Protein AF-A0A8X7S7K8-F1 (afdb_monomer)

Sequence (121 aa):
MHFWKVDNLRANTEYSGYSPGSPVIQWFWEVVQGLSKEDKARLLQFVTGTSKVPLEGFSALQGISGAQKFQIHKAYGSANHLPSAHTCFNQLDLPEYPSKEHLQERLLLAIHEASEGFGFG

Solvent-accessible surface area (backbone atoms only — not comparable to full-atom values): 6821 Å² total; per-residue (Å²): 131,87,81,79,57,65,65,59,50,59,77,42,50,48,61,42,92,51,50,87,84,35,67,61,50,47,37,49,53,54,45,61,64,71,46,54,75,66,55,48,30,33,44,40,23,49,24,49,68,39,69,67,80,50,94,80,32,61,75,50,30,66,27,80,90,40,73,33,43,40,31,42,32,55,38,87,75,61,58,84,55,61,48,47,57,42,28,58,55,19,24,34,34,40,45,73,41,95,43,58,68,59,44,47,54,34,47,53,49,36,31,51,54,61,72,74,44,96,77,82,129

Nearest PDB structures (foldseek):
  6fyh-assembly1_A  TM=9.832E-01  e=7.101E-16  Homo sapiens
  6xz1-assembly2_B  TM=9.482E-01  e=7.557E-16  Homo sapiens
  5lp8-assembly1_A  TM=9.496E-01  e=2.620E-15  Homo sapiens
  6fx4-assembly1_A  TM=9.680E-01  e=1.240E-14  Homo sapiens
  7nh3-assembly1_A  TM=9.672E-01  e=4.049E-15  Nematocida sp. ERTm5

Mean predicted aligned error: 6.2 Å

Organism: Brassica carinata (NCBI:txid52824)

Secondary structure (DSSP, 8-state):
--PPPHHHHHHTEEEES--TTSHHHHHHHHHHHHS-HHHHHHHHHHHHS-SS--TT-GGG-EETTEE--EEEEEE-S-TTSPPEEEGGGTEEEEE--SSHHHHHHHHHHHHHHHHH-----

Radius of gyration: 13.5 Å; Cα contacts (8 Å, |Δi|>4): 187; chains: 1; bounding box: 30×31×37 Å

pLDDT: mean 83.4, std 13.9, range [34.12, 96.62]

Structure (mmCIF, N/CA/C/O backbone):
data_AF-A0A8X7S7K8-F1
#
_entry.id   AF-A0A8X7S7K8-F1
#
loop_
_atom_site.group_PDB
_atom_site.id
_atom_site.type_symbol
_atom_site.label_atom_id
_atom_site.label_alt_id
_atom_site.label_comp_id
_atom_site.label_asym_id
_atom_site.label_entity_id
_atom_site.label_seq_id
_atom_site.pdbx_PDB_ins_code
_atom_site.Cartn_x
_atom_site.Cartn_y
_atom_site.Cartn_z
_atom_site.occupancy
_atom_site.B_iso_or_equiv
_atom_site.auth_seq_id
_atom_site.auth_comp_id
_atom_site.auth_asym_id
_atom_site.auth_atom_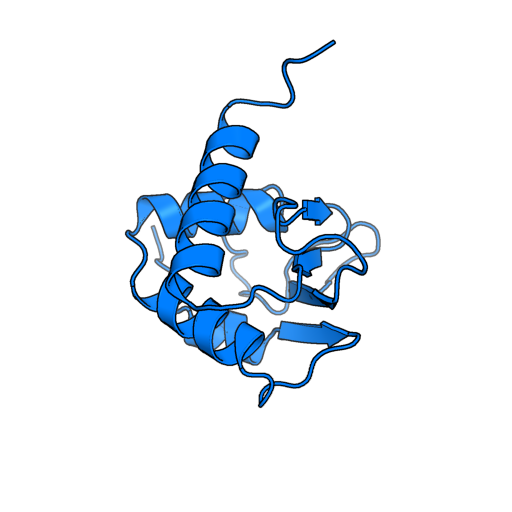id
_atom_site.pdbx_PDB_model_num
ATOM 1 N N . MET A 1 1 ? -6.471 13.140 -18.475 1.00 45.44 1 MET A N 1
ATOM 2 C CA . MET A 1 1 ? -5.824 12.224 -17.509 1.00 45.44 1 MET A CA 1
ATOM 3 C C . MET A 1 1 ? -6.524 10.881 -17.588 1.00 45.44 1 MET A C 1
ATOM 5 O O . MET A 1 1 ? -7.718 10.821 -17.322 1.00 45.44 1 MET A O 1
ATOM 9 N N . HIS A 1 2 ? -5.829 9.840 -18.044 1.00 50.41 2 HIS A N 1
ATOM 10 C CA . HIS A 1 2 ? -6.370 8.483 -18.079 1.00 50.41 2 HIS A CA 1
ATOM 11 C C . HIS A 1 2 ? -6.419 7.969 -16.635 1.00 50.41 2 HIS A C 1
ATOM 13 O O . HIS A 1 2 ? -5.380 7.672 -16.049 1.00 50.41 2 HIS A O 1
ATOM 19 N N . PHE A 1 3 ? -7.601 7.976 -16.016 1.00 62.22 3 PHE A N 1
ATOM 20 C CA . PHE A 1 3 ? -7.762 7.445 -14.664 1.00 62.22 3 PHE A CA 1
ATOM 21 C C . PHE A 1 3 ? -7.634 5.928 -14.733 1.00 62.22 3 PHE A C 1
ATOM 23 O O . PHE A 1 3 ? -8.414 5.252 -15.403 1.00 62.22 3 PHE A O 1
ATOM 30 N N . TRP A 1 4 ? -6.615 5.401 -14.074 1.00 70.69 4 TRP A N 1
ATOM 31 C CA . TRP A 1 4 ? -6.363 3.977 -14.020 1.00 70.69 4 TRP A CA 1
ATOM 32 C C . TRP A 1 4 ? -7.425 3.264 -13.181 1.00 70.69 4 TRP A C 1
ATOM 34 O O . TRP A 1 4 ? -7.938 3.801 -12.198 1.00 70.69 4 TRP A O 1
ATOM 44 N N . LYS A 1 5 ? -7.777 2.039 -13.578 1.00 76.25 5 LYS A N 1
ATOM 45 C CA . LYS A 1 5 ? -8.708 1.206 -12.809 1.00 76.25 5 LYS A CA 1
ATOM 46 C C . LYS A 1 5 ? -7.953 0.510 -11.683 1.00 76.25 5 LYS A C 1
ATOM 48 O O . LYS A 1 5 ? -6.928 -0.115 -11.939 1.00 76.25 5 LYS A O 1
ATOM 53 N N . VAL A 1 6 ? -8.504 0.566 -10.471 1.00 81.88 6 VAL A N 1
ATOM 54 C CA . VAL A 1 6 ? -7.978 -0.144 -9.290 1.00 81.88 6 VAL A CA 1
ATOM 55 C C . VAL A 1 6 ? -7.818 -1.638 -9.563 1.00 81.88 6 VAL A C 1
ATOM 57 O O . VAL A 1 6 ? -6.818 -2.229 -9.177 1.00 81.88 6 VAL A O 1
ATOM 60 N N . ASP A 1 7 ? -8.749 -2.210 -10.323 1.00 82.44 7 ASP A N 1
ATOM 61 C CA . ASP A 1 7 ? -8.708 -3.603 -10.763 1.00 82.44 7 ASP A CA 1
ATOM 62 C C . ASP A 1 7 ? -7.444 -3.948 -11.575 1.00 82.44 7 ASP A C 1
ATOM 64 O O . ASP A 1 7 ? -6.811 -4.970 -11.327 1.00 82.44 7 ASP A O 1
ATOM 68 N N . ASN A 1 8 ? -6.993 -3.047 -12.460 1.00 84.00 8 ASN A N 1
ATOM 69 C CA . ASN A 1 8 ? -5.760 -3.259 -13.224 1.00 84.00 8 ASN A CA 1
ATOM 70 C C . ASN A 1 8 ? -4.525 -3.262 -12.319 1.00 84.00 8 ASN A C 1
ATOM 72 O O . ASN A 1 8 ? -3.625 -4.074 -12.523 1.00 84.00 8 ASN A O 1
ATOM 76 N N . LEU A 1 9 ? -4.470 -2.362 -11.330 1.00 83.62 9 LEU A N 1
ATOM 77 C CA . LEU A 1 9 ? -3.371 -2.338 -10.362 1.00 83.62 9 LEU A CA 1
ATOM 78 C C . LEU A 1 9 ? -3.379 -3.629 -9.533 1.00 83.62 9 LEU A C 1
ATOM 80 O O . LEU A 1 9 ? -2.358 -4.302 -9.438 1.00 83.62 9 LEU A O 1
ATOM 84 N N . ARG A 1 10 ? -4.554 -4.028 -9.030 1.00 87.12 10 ARG A N 1
ATOM 85 C CA . ARG A 1 10 ? -4.763 -5.255 -8.251 1.00 87.12 10 ARG A CA 1
ATOM 86 C C . ARG A 1 10 ? -4.349 -6.520 -8.998 1.00 87.12 10 ARG A C 1
ATOM 88 O O . ARG A 1 10 ? -3.705 -7.380 -8.406 1.00 87.12 10 ARG A O 1
ATOM 95 N N . ALA A 1 11 ? -4.687 -6.625 -10.282 1.00 86.38 11 ALA A N 1
ATOM 96 C CA . ALA A 1 11 ? -4.286 -7.746 -11.133 1.00 86.38 11 ALA A CA 1
ATOM 97 C C . ALA A 1 11 ? -2.766 -7.796 -11.390 1.00 86.38 11 ALA A C 1
ATOM 99 O O . ALA A 1 11 ? -2.224 -8.851 -11.706 1.00 86.38 11 ALA A O 1
ATOM 100 N N . ASN A 1 12 ? -2.072 -6.665 -11.232 1.00 85.94 12 ASN A N 1
ATOM 101 C CA . ASN A 1 12 ? -0.623 -6.526 -11.383 1.00 85.94 12 ASN A CA 1
ATOM 102 C C . ASN A 1 12 ? 0.075 -6.305 -10.033 1.00 85.94 12 ASN A C 1
ATOM 104 O O . ASN A 1 12 ? 1.093 -5.618 -9.982 1.00 85.94 12 ASN A O 1
ATOM 108 N N . THR A 1 13 ? -0.482 -6.857 -8.950 1.00 90.69 13 THR A N 1
ATOM 109 C CA . THR A 1 13 ? 0.095 -6.755 -7.606 1.00 90.69 13 THR A CA 1
ATOM 110 C C . THR A 1 13 ? 0.637 -8.095 -7.131 1.00 90.69 13 THR A C 1
ATOM 112 O O . THR A 1 13 ? -0.069 -9.103 -7.181 1.00 90.69 13 THR A O 1
ATOM 115 N N . GLU A 1 14 ? 1.865 -8.093 -6.628 1.00 93.25 14 GLU A N 1
ATOM 116 C CA . GLU A 1 14 ? 2.476 -9.234 -5.944 1.00 93.25 14 GLU A CA 1
ATOM 117 C C . GLU A 1 14 ? 2.346 -9.077 -4.423 1.00 93.25 14 GLU A C 1
ATOM 119 O O . GLU A 1 14 ? 2.351 -7.961 -3.900 1.00 93.25 14 GLU A O 1
ATOM 124 N N . TYR A 1 15 ? 2.193 -10.191 -3.705 1.00 94.19 15 TYR A N 1
ATOM 125 C CA . TYR A 1 15 ? 1.989 -10.195 -2.255 1.00 94.19 15 TYR A CA 1
ATOM 126 C C . TYR A 1 15 ? 3.085 -11.007 -1.568 1.00 94.19 15 TYR A C 1
ATOM 128 O O . TYR A 1 15 ? 3.300 -12.168 -1.916 1.00 94.19 15 TYR A O 1
ATOM 136 N N . SER A 1 16 ? 3.715 -10.422 -0.550 1.00 94.62 16 SER A N 1
ATOM 137 C CA . SER A 1 16 ? 4.763 -11.066 0.252 1.00 94.62 16 SER A CA 1
ATOM 138 C C . SER A 1 16 ? 4.359 -11.072 1.723 1.00 94.62 16 SER A C 1
ATOM 140 O O . SER A 1 16 ? 4.118 -10.023 2.314 1.00 94.62 16 SER A O 1
ATOM 142 N N . GLY A 1 17 ? 4.240 -12.253 2.336 1.00 93.81 17 GLY A N 1
ATOM 143 C CA . GLY A 1 17 ? 3.736 -12.392 3.714 1.00 93.81 17 GLY A CA 1
ATOM 144 C C . GLY A 1 17 ? 2.223 -12.162 3.869 1.00 93.81 17 GLY A C 1
ATOM 145 O O . GLY A 1 17 ? 1.682 -12.356 4.956 1.00 93.81 17 GLY A O 1
ATOM 146 N N . TYR A 1 18 ? 1.538 -11.819 2.776 1.00 94.69 18 TYR A N 1
ATOM 147 C CA . TYR A 1 18 ? 0.086 -11.805 2.648 1.00 94.69 18 TYR A CA 1
ATOM 148 C C . TYR A 1 18 ? -0.372 -12.687 1.493 1.00 94.69 18 TYR A C 1
ATOM 150 O O . TYR A 1 18 ? 0.402 -13.073 0.622 1.00 94.69 18 TYR A O 1
ATOM 158 N N . SER A 1 19 ? -1.669 -12.970 1.481 1.00 93.75 19 SER A N 1
ATOM 159 C CA . SER A 1 19 ? -2.356 -13.621 0.373 1.00 93.75 19 SER A CA 1
ATOM 160 C C . SER A 1 19 ? -3.498 -12.723 -0.115 1.00 93.75 19 SER A C 1
ATOM 162 O O . SER A 1 19 ? -4.000 -11.904 0.658 1.00 93.75 19 SER A O 1
ATOM 164 N N . PRO A 1 20 ? -3.981 -12.880 -1.358 1.00 90.12 20 PRO A N 1
ATOM 165 C CA . PRO A 1 20 ? -5.130 -12.115 -1.850 1.00 90.12 20 PRO A CA 1
ATOM 166 C C . PRO A 1 20 ? -6.420 -12.334 -1.036 1.00 90.12 20 PRO A C 1
ATOM 168 O O . PRO A 1 20 ? -7.336 -11.518 -1.132 1.00 90.12 20 PRO A O 1
ATOM 171 N N . GLY A 1 21 ? -6.498 -13.414 -0.246 1.00 92.62 21 GLY A N 1
ATOM 172 C CA . GLY A 1 21 ? -7.596 -13.695 0.686 1.00 92.62 21 GLY A CA 1
ATOM 173 C C . GLY A 1 21 ? -7.371 -13.180 2.113 1.00 92.62 21 GLY A C 1
ATOM 174 O O . GLY A 1 21 ? -8.225 -13.386 2.968 1.00 92.62 21 GLY A O 1
ATOM 175 N N . SER A 1 22 ? -6.237 -12.535 2.404 1.00 94.88 22 SER A N 1
ATOM 176 C CA . SER A 1 22 ? -5.986 -11.947 3.720 1.00 94.88 22 SER A CA 1
ATOM 177 C C . SER A 1 22 ? -6.954 -10.775 3.963 1.00 94.88 22 SER A C 1
ATOM 179 O O . SER A 1 22 ? -7.065 -9.913 3.086 1.00 94.88 22 SER A O 1
ATOM 181 N N . PRO A 1 23 ? -7.601 -10.672 5.143 1.00 94.88 23 PRO A N 1
ATOM 182 C CA . PRO A 1 23 ? -8.595 -9.628 5.415 1.00 94.88 23 PRO A CA 1
ATOM 183 C C . PRO A 1 23 ? -8.066 -8.216 5.151 1.00 94.88 23 PRO A C 1
ATOM 185 O O . PRO A 1 23 ? -8.707 -7.429 4.463 1.00 94.88 23 PRO A O 1
ATOM 188 N N . VAL A 1 24 ? -6.838 -7.936 5.594 1.00 94.25 24 VAL A N 1
ATOM 189 C CA . VAL A 1 24 ? -6.170 -6.643 5.395 1.00 94.25 24 VAL A CA 1
ATOM 190 C C . VAL A 1 24 ? -5.970 -6.288 3.917 1.00 94.25 24 VAL A C 1
ATOM 192 O O . VAL A 1 24 ? -6.108 -5.128 3.542 1.00 94.25 24 VAL A O 1
ATOM 195 N N . ILE A 1 25 ? -5.727 -7.280 3.052 1.00 96.06 25 ILE A N 1
ATOM 196 C CA . ILE A 1 25 ? -5.604 -7.074 1.604 1.00 96.06 25 ILE A CA 1
ATOM 197 C C . ILE A 1 25 ? -6.969 -6.781 0.988 1.00 96.06 25 ILE A C 1
ATOM 199 O O . ILE A 1 25 ? -7.087 -5.891 0.147 1.00 96.06 25 ILE A O 1
ATOM 203 N N . GLN A 1 26 ? -8.017 -7.491 1.411 1.00 95.62 26 GLN A N 1
ATOM 204 C CA . GLN A 1 26 ? -9.378 -7.203 0.956 1.00 95.62 26 GLN A CA 1
ATOM 205 C C . GLN A 1 26 ? -9.794 -5.783 1.359 1.00 95.62 26 GLN A C 1
ATOM 207 O O . GLN A 1 26 ? -10.230 -5.014 0.503 1.00 95.62 26 GLN A O 1
ATOM 212 N N . TRP A 1 27 ? -9.556 -5.404 2.617 1.00 96.62 27 TRP A N 1
ATOM 213 C CA . TRP A 1 27 ? -9.831 -4.061 3.125 1.00 96.62 27 TRP A CA 1
ATOM 214 C C . TRP A 1 27 ? -9.038 -2.988 2.389 1.00 96.62 27 TRP A C 1
ATOM 216 O O . TRP A 1 27 ? -9.616 -1.967 2.029 1.00 96.62 27 TRP A O 1
ATOM 226 N N . PHE A 1 28 ? -7.752 -3.225 2.113 1.00 95.81 28 PHE A N 1
ATOM 227 C CA . PHE A 1 28 ? -6.930 -2.314 1.320 1.00 95.81 28 PHE A CA 1
ATOM 228 C C . PHE A 1 28 ? -7.592 -2.014 -0.026 1.00 95.81 28 PHE A C 1
ATOM 230 O O . PHE A 1 28 ? -7.833 -0.853 -0.346 1.00 95.81 28 PHE A O 1
ATOM 237 N N . TRP A 1 29 ? -7.967 -3.041 -0.793 1.00 94.62 29 TRP A N 1
ATOM 238 C CA . TRP A 1 29 ? -8.582 -2.830 -2.104 1.00 94.62 29 TRP A CA 1
ATOM 239 C C . TRP A 1 29 ? -9.959 -2.171 -2.028 1.00 94.62 29 TRP A C 1
ATOM 241 O O . TRP A 1 29 ? -10.266 -1.330 -2.872 1.00 94.62 29 TRP A O 1
ATOM 251 N N . GLU A 1 30 ? -10.768 -2.496 -1.018 1.00 93.94 30 GLU A N 1
ATOM 252 C CA . GLU A 1 30 ? -12.045 -1.817 -0.785 1.00 93.94 30 GLU A CA 1
ATOM 253 C C . GLU A 1 30 ? -11.860 -0.325 -0.483 1.00 93.94 30 GLU A C 1
ATOM 255 O O . GLU A 1 30 ? -12.568 0.5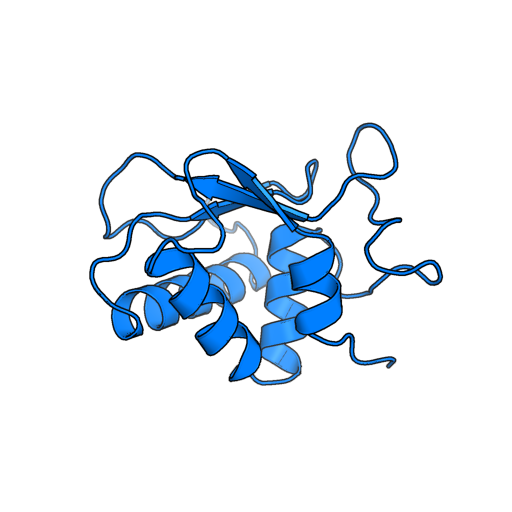12 -1.046 1.00 93.94 30 GLU A O 1
ATOM 260 N N . VAL A 1 31 ? -10.899 0.016 0.380 1.00 94.81 31 VAL A N 1
ATOM 261 C CA . VAL A 1 31 ? -10.564 1.407 0.707 1.00 94.81 31 VAL A CA 1
ATOM 262 C C . VAL A 1 31 ? -10.071 2.125 -0.544 1.00 94.81 31 VAL A C 1
ATOM 264 O O . VAL A 1 31 ? -10.638 3.148 -0.918 1.00 94.81 31 VAL A O 1
ATOM 267 N N . VAL A 1 32 ? -9.090 1.556 -1.255 1.00 92.81 32 VAL A N 1
ATOM 268 C CA . VAL A 1 32 ? -8.532 2.133 -2.490 1.00 92.81 32 VAL A CA 1
ATOM 269 C C . VAL A 1 32 ? -9.606 2.324 -3.559 1.00 92.81 32 VAL A C 1
ATOM 271 O O . VAL A 1 32 ? -9.581 3.314 -4.287 1.00 92.81 32 VAL A O 1
ATOM 274 N N . GLN A 1 33 ? -10.588 1.427 -3.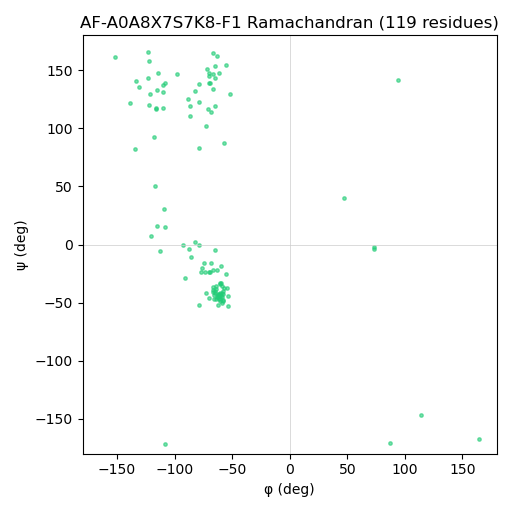656 1.00 91.19 33 GLN A N 1
ATOM 275 C CA . GLN A 1 33 ? -11.722 1.590 -4.562 1.00 91.19 33 GLN A CA 1
ATOM 276 C C . GLN A 1 33 ? -12.593 2.798 -4.184 1.00 91.19 33 GLN A C 1
ATOM 278 O O . GLN A 1 33 ? -12.983 3.552 -5.084 1.00 91.19 33 GLN A O 1
ATOM 283 N N . GLY A 1 34 ? -12.840 3.006 -2.887 1.00 89.88 34 GLY A N 1
ATOM 284 C CA . GLY A 1 34 ? -13.611 4.125 -2.334 1.00 89.88 34 GLY A CA 1
ATOM 285 C C . GLY A 1 34 ? -12.897 5.482 -2.336 1.00 89.88 34 GLY A C 1
ATOM 286 O O . GLY A 1 34 ? -13.563 6.506 -2.222 1.00 89.88 34 GLY A O 1
ATOM 287 N N . LEU A 1 35 ? -11.571 5.514 -2.515 1.00 89.50 35 LEU A N 1
ATOM 288 C CA . LEU A 1 35 ? -10.794 6.757 -2.544 1.00 89.50 35 LEU A CA 1
ATOM 289 C C . LEU A 1 35 ? -11.203 7.703 -3.686 1.00 89.50 35 LEU A C 1
ATOM 291 O O . LEU A 1 35 ? -11.527 7.280 -4.809 1.00 89.50 35 LEU A O 1
ATOM 295 N N . SER A 1 36 ? -11.086 9.005 -3.420 1.00 89.81 36 SER A N 1
ATOM 296 C CA . SER A 1 36 ? -11.232 10.058 -4.424 1.00 89.81 36 SER A CA 1
ATOM 297 C C . SER A 1 36 ? -10.147 9.955 -5.497 1.00 89.81 36 SER A C 1
ATOM 299 O O . SER A 1 36 ? -9.110 9.312 -5.331 1.00 89.81 36 SER A O 1
ATOM 301 N N . LYS A 1 37 ? -10.372 10.611 -6.638 1.00 86.25 37 LYS A N 1
ATOM 302 C CA . LYS A 1 37 ? -9.401 10.645 -7.747 1.00 86.25 37 LYS A CA 1
ATOM 303 C C . LYS A 1 37 ? -8.040 11.198 -7.315 1.00 86.25 37 LYS A C 1
ATOM 305 O O . LYS A 1 37 ? -7.012 10.705 -7.769 1.00 86.25 37 LYS A O 1
ATOM 310 N N . GLU A 1 38 ? -8.055 12.201 -6.447 1.00 88.06 38 GLU A N 1
ATOM 311 C CA . GLU A 1 38 ? -6.854 12.845 -5.920 1.00 88.06 38 GLU A CA 1
ATOM 312 C C . GLU A 1 38 ? -6.097 11.915 -4.968 1.00 88.06 38 GLU A C 1
ATOM 314 O O . GLU A 1 38 ? -4.901 11.713 -5.146 1.00 88.06 38 GLU A O 1
ATOM 319 N N . ASP A 1 39 ? -6.793 11.258 -4.037 1.00 90.25 39 ASP A N 1
ATOM 320 C CA . ASP A 1 39 ? -6.178 10.289 -3.120 1.00 90.25 39 ASP A CA 1
ATOM 321 C C . ASP A 1 39 ? -5.622 9.068 -3.856 1.00 90.25 39 ASP A C 1
ATOM 323 O O . ASP A 1 39 ? -4.552 8.575 -3.521 1.00 90.25 39 ASP A O 1
ATOM 327 N N . LYS A 1 40 ? -6.282 8.616 -4.929 1.00 89.19 40 LYS A N 1
ATOM 328 C CA . LYS A 1 40 ? -5.732 7.581 -5.820 1.00 89.19 40 LYS A CA 1
ATOM 329 C C . LYS A 1 40 ? -4.430 8.038 -6.478 1.00 89.19 40 LYS A C 1
ATOM 331 O O . LYS A 1 40 ? -3.479 7.265 -6.546 1.00 89.19 40 LYS A O 1
ATOM 336 N N . ALA A 1 41 ? -4.365 9.279 -6.957 1.00 86.62 41 ALA A N 1
ATOM 337 C CA . ALA A 1 41 ? -3.137 9.824 -7.530 1.00 86.62 41 ALA A CA 1
ATOM 338 C C . ALA A 1 41 ? -2.020 9.945 -6.477 1.00 86.62 41 ALA A C 1
ATOM 340 O O . ALA A 1 41 ? -0.880 9.594 -6.778 1.00 86.62 41 ALA A O 1
ATOM 341 N N . ARG A 1 42 ? -2.355 10.363 -5.247 1.00 89.06 42 ARG A N 1
ATOM 342 C CA . ARG A 1 42 ? -1.418 10.416 -4.112 1.00 89.06 42 ARG A CA 1
ATOM 343 C C . ARG A 1 42 ? -0.911 9.037 -3.723 1.00 89.06 42 ARG A C 1
ATOM 345 O O . ARG A 1 42 ? 0.289 8.871 -3.582 1.00 89.06 42 ARG A O 1
ATOM 352 N N . LEU A 1 43 ? -1.785 8.036 -3.635 1.00 89.50 43 LEU A N 1
ATOM 353 C CA . LEU A 1 43 ? -1.393 6.649 -3.382 1.00 89.50 43 LEU A CA 1
ATOM 354 C C . LEU A 1 43 ? -0.435 6.134 -4.459 1.00 89.50 43 LEU A C 1
ATOM 356 O O . LEU A 1 43 ? 0.576 5.517 -4.140 1.00 89.50 43 LEU A O 1
ATOM 360 N N . LEU A 1 44 ? -0.733 6.399 -5.734 1.00 86.25 44 LEU A N 1
ATOM 361 C CA . LEU A 1 44 ? 0.147 5.986 -6.823 1.00 86.25 44 LEU A CA 1
ATOM 362 C C . LEU A 1 44 ? 1.518 6.664 -6.711 1.00 86.25 44 LEU A C 1
ATOM 364 O O . LEU A 1 44 ? 2.540 5.996 -6.841 1.00 86.25 44 LEU A O 1
ATOM 368 N N . GLN A 1 45 ? 1.547 7.962 -6.414 1.00 86.81 45 GLN A N 1
ATOM 369 C CA . GLN A 1 45 ? 2.788 8.696 -6.185 1.00 86.81 45 GLN A CA 1
ATOM 370 C C . GLN A 1 45 ? 3.539 8.194 -4.949 1.00 86.81 45 GLN A C 1
ATOM 372 O O . GLN A 1 45 ? 4.758 8.078 -4.993 1.00 86.81 45 GLN A O 1
ATOM 377 N N . PHE A 1 46 ? 2.825 7.846 -3.882 1.00 88.25 46 PHE A N 1
ATOM 378 C CA . PHE A 1 46 ? 3.395 7.302 -2.657 1.00 88.25 46 PHE A CA 1
ATOM 379 C C . PHE A 1 46 ? 4.146 6.000 -2.926 1.00 88.25 46 PHE A C 1
ATOM 381 O O . PHE A 1 46 ? 5.270 5.836 -2.466 1.00 88.25 46 PHE A O 1
ATOM 388 N N . VAL A 1 47 ? 3.562 5.103 -3.727 1.00 86.88 47 VAL A N 1
ATOM 389 C CA . VAL A 1 47 ? 4.143 3.777 -3.977 1.00 86.88 47 VAL A CA 1
ATOM 390 C C . VAL A 1 47 ? 5.082 3.715 -5.176 1.00 86.88 47 VAL A C 1
ATOM 392 O O . VAL A 1 47 ? 5.996 2.904 -5.158 1.00 86.88 47 VAL A O 1
ATOM 395 N N . THR A 1 48 ? 4.901 4.558 -6.197 1.00 81.38 48 THR A N 1
ATOM 396 C CA . THR A 1 48 ? 5.700 4.521 -7.445 1.00 81.38 48 THR A CA 1
ATOM 397 C C . THR A 1 48 ? 6.599 5.741 -7.646 1.00 81.38 48 THR A C 1
ATOM 399 O O . THR A 1 48 ? 7.350 5.815 -8.613 1.00 81.38 48 THR A O 1
ATOM 402 N N . GLY A 1 49 ? 6.505 6.753 -6.779 1.00 80.38 49 GLY A N 1
ATOM 403 C CA . GLY A 1 49 ? 7.201 8.034 -6.940 1.00 80.38 49 GLY A CA 1
ATOM 404 C C . GLY A 1 49 ? 6.615 8.940 -8.031 1.00 80.38 49 GLY A C 1
ATOM 405 O O . GLY A 1 49 ? 7.058 10.075 -8.187 1.00 80.38 49 GLY A O 1
ATOM 406 N N . THR A 1 50 ? 5.603 8.484 -8.775 1.00 74.31 50 THR A N 1
ATOM 407 C CA . THR A 1 50 ? 4.939 9.250 -9.836 1.00 74.31 50 THR A CA 1
ATOM 408 C C . THR A 1 50 ? 3.422 9.159 -9.718 1.00 74.31 50 THR A C 1
ATOM 410 O O . THR A 1 50 ? 2.850 8.111 -9.449 1.00 74.31 50 THR A O 1
ATOM 413 N N . SER A 1 51 ? 2.723 10.263 -9.970 1.00 74.12 51 SER A N 1
ATOM 414 C CA . SER A 1 51 ? 1.255 10.282 -10.042 1.00 74.12 51 SER A CA 1
ATOM 415 C C . SER A 1 51 ? 0.711 9.839 -11.410 1.00 74.12 51 SER A C 1
ATOM 417 O O . SER A 1 51 ? -0.503 9.859 -11.637 1.00 74.12 51 SER A O 1
ATOM 419 N N . LYS A 1 52 ? 1.587 9.443 -12.347 1.00 69.25 52 LYS A N 1
ATOM 420 C CA . LYS A 1 52 ? 1.233 9.055 -13.721 1.00 69.25 52 LYS A CA 1
ATOM 421 C C . LYS A 1 52 ? 1.548 7.588 -13.989 1.00 69.25 52 LYS A C 1
ATOM 423 O O . LYS A 1 52 ? 2.661 7.134 -13.750 1.00 69.25 52 LYS A O 1
ATOM 428 N N . VAL A 1 53 ? 0.579 6.889 -14.578 1.00 71.69 53 VAL A N 1
ATOM 429 C CA . VAL A 1 53 ? 0.756 5.523 -15.088 1.00 71.69 53 VAL A CA 1
ATOM 430 C C . VAL A 1 53 ? 1.483 5.573 -16.440 1.00 71.69 53 VAL A C 1
ATOM 432 O O . VAL A 1 53 ? 1.143 6.440 -17.254 1.00 71.69 53 VAL A O 1
ATOM 435 N N . PRO A 1 54 ? 2.457 4.679 -16.700 1.00 67.31 54 PRO A N 1
ATOM 436 C CA . PRO A 1 54 ? 3.111 4.563 -18.001 1.00 67.31 54 PRO A CA 1
ATOM 437 C C . PRO A 1 54 ? 2.105 4.332 -19.133 1.00 67.31 54 PRO A C 1
ATOM 439 O O . PRO A 1 54 ? 1.036 3.758 -18.915 1.00 67.31 54 PRO A O 1
ATOM 442 N N . LEU A 1 55 ? 2.466 4.720 -20.360 1.00 69.56 55 LEU A N 1
ATOM 443 C CA . LEU A 1 55 ? 1.622 4.492 -21.541 1.00 69.56 55 LEU A CA 1
ATOM 444 C C . LEU A 1 55 ? 1.344 2.991 -21.767 1.00 69.56 55 LEU A C 1
ATOM 446 O O . LEU A 1 55 ? 0.252 2.621 -22.185 1.00 69.56 55 LEU A O 1
ATOM 450 N N . GLU A 1 56 ? 2.318 2.144 -21.424 1.00 67.00 56 GLU A N 1
ATOM 451 C CA . GLU A 1 56 ? 2.257 0.675 -21.487 1.00 67.00 56 GLU A CA 1
ATOM 452 C C . GLU A 1 56 ? 1.495 0.027 -20.310 1.00 67.00 56 GLU A C 1
ATOM 454 O O . GLU A 1 56 ? 1.331 -1.191 -20.268 1.00 67.00 56 GLU A O 1
ATOM 459 N N . GLY A 1 57 ? 0.979 0.819 -19.363 1.00 67.75 57 GLY A N 1
ATOM 460 C CA . GLY A 1 57 ? 0.200 0.336 -18.221 1.00 67.75 57 GLY A CA 1
ATOM 461 C C . GLY A 1 57 ? 1.040 -0.079 -17.006 1.00 67.75 57 GLY A C 1
ATOM 462 O O . GLY A 1 57 ? 2.241 0.168 -16.928 1.00 67.75 57 GLY A O 1
ATOM 463 N N . PHE A 1 58 ? 0.391 -0.697 -16.012 1.00 72.56 58 PHE A N 1
ATOM 464 C CA . PHE A 1 58 ? 1.024 -1.035 -14.725 1.00 72.56 58 PHE A CA 1
ATOM 465 C C . PHE A 1 58 ? 2.070 -2.142 -14.799 1.00 72.56 58 PHE A C 1
ATOM 467 O O . PHE A 1 58 ? 2.953 -2.212 -13.950 1.00 72.56 58 PHE A O 1
ATOM 474 N N . SER A 1 59 ? 1.991 -3.000 -15.812 1.00 63.12 59 SER A N 1
ATOM 475 C CA . SER A 1 59 ? 2.976 -4.060 -16.028 1.00 63.12 59 SER A CA 1
ATOM 476 C C . SER A 1 59 ? 4.346 -3.505 -16.443 1.00 63.12 59 SER A C 1
ATOM 478 O O . SER A 1 59 ? 5.336 -4.222 -16.353 1.00 63.12 59 SER A O 1
ATOM 480 N N . ALA A 1 60 ? 4.403 -2.235 -16.862 1.00 64.06 60 ALA A N 1
ATOM 481 C CA . ALA A 1 60 ? 5.613 -1.523 -17.264 1.00 64.06 60 ALA A CA 1
ATOM 482 C C . ALA A 1 60 ? 6.054 -0.450 -16.248 1.00 64.06 60 ALA A C 1
ATOM 484 O O . ALA A 1 60 ? 6.865 0.417 -16.586 1.00 64.06 60 ALA A O 1
ATOM 485 N N . LEU A 1 61 ? 5.523 -0.476 -15.014 1.00 73.06 61 LEU A N 1
ATOM 486 C CA . LEU A 1 61 ? 6.015 0.388 -13.935 1.00 73.06 61 LEU A CA 1
ATOM 487 C C . LEU A 1 61 ? 7.536 0.226 -13.813 1.00 73.06 61 LEU A C 1
ATOM 489 O O . LEU A 1 61 ? 8.035 -0.891 -13.779 1.00 73.06 61 LEU A O 1
ATOM 493 N N . GLN A 1 62 ? 8.280 1.330 -13.793 1.00 69.00 62 GLN A N 1
ATOM 494 C CA . GLN A 1 62 ? 9.740 1.297 -13.703 1.00 69.00 62 GLN A CA 1
ATOM 495 C C . GLN A 1 62 ? 10.151 1.282 -12.227 1.00 69.00 62 GLN A C 1
ATOM 497 O O . GLN A 1 62 ? 9.729 2.146 -11.465 1.00 69.00 62 GLN A O 1
ATOM 502 N N . GLY A 1 63 ? 10.947 0.298 -11.827 1.00 66.12 63 GLY A N 1
ATOM 503 C CA . GLY A 1 63 ? 11.708 0.280 -10.581 1.00 66.12 63 GLY A CA 1
ATOM 504 C C . GLY A 1 63 ? 13.204 0.456 -10.854 1.00 66.12 63 GLY A C 1
ATOM 505 O O . GLY A 1 63 ? 13.630 0.697 -11.984 1.00 66.12 63 GLY A O 1
ATOM 506 N N . ILE A 1 64 ? 14.028 0.288 -9.821 1.00 69.69 64 ILE A N 1
ATOM 507 C CA . ILE A 1 64 ? 15.488 0.469 -9.892 1.00 69.69 64 ILE A CA 1
ATOM 508 C C . ILE A 1 64 ? 16.197 -0.521 -10.836 1.00 69.69 64 ILE A C 1
ATOM 510 O O . ILE A 1 64 ? 17.293 -0.237 -11.314 1.00 69.69 64 ILE A O 1
ATOM 514 N N . SER A 1 65 ? 15.584 -1.671 -11.133 1.00 71.81 65 SER A N 1
ATOM 515 C CA . SER A 1 65 ? 16.150 -2.712 -12.008 1.00 71.81 65 SER A CA 1
ATOM 516 C C . SER A 1 65 ? 15.359 -2.938 -13.304 1.00 71.81 65 SER A C 1
ATOM 518 O O . SER A 1 65 ? 15.574 -3.943 -13.978 1.00 71.81 65 SER A O 1
ATOM 520 N N . GLY A 1 66 ? 14.469 -2.011 -13.681 1.00 77.00 66 GLY A N 1
ATOM 521 C CA . GLY A 1 66 ? 13.646 -2.102 -14.893 1.00 77.00 66 GLY A CA 1
ATOM 522 C C . GLY A 1 66 ? 12.157 -2.248 -14.587 1.00 77.00 66 GLY A C 1
ATOM 523 O O . GLY A 1 66 ? 11.670 -1.685 -13.612 1.00 77.00 66 GLY A O 1
ATOM 524 N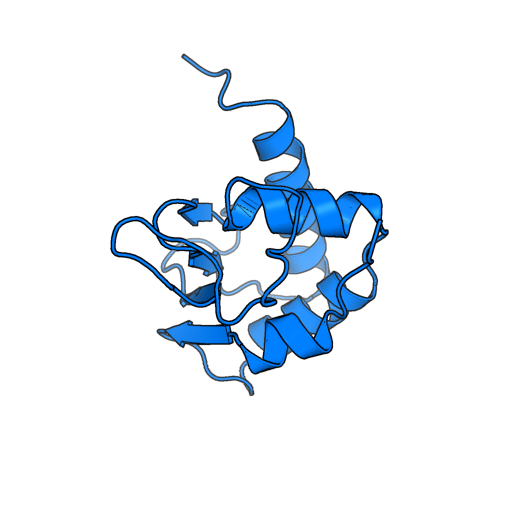 N . ALA A 1 67 ? 11.411 -2.973 -15.425 1.00 77.12 67 ALA A N 1
ATOM 525 C CA . ALA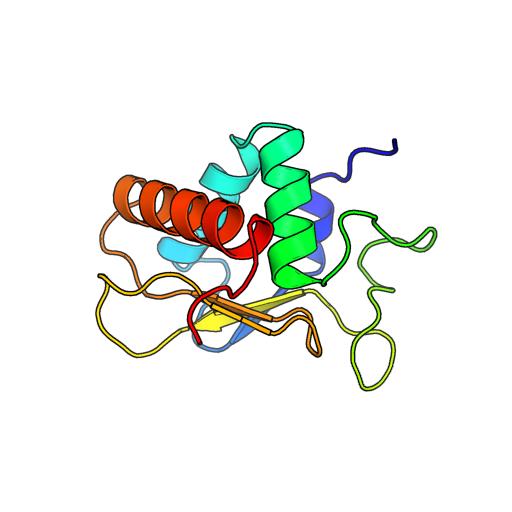 A 1 67 ? 9.974 -3.161 -15.225 1.00 77.12 67 ALA A CA 1
ATOM 526 C C . ALA A 1 67 ? 9.694 -3.961 -13.938 1.00 77.12 67 ALA A C 1
ATOM 528 O O . ALA A 1 67 ? 10.109 -5.111 -13.812 1.00 77.12 67 ALA A O 1
ATOM 529 N N . GLN A 1 68 ? 8.981 -3.352 -12.994 1.00 81.62 68 GLN A N 1
ATOM 530 C CA . GLN A 1 68 ? 8.704 -3.893 -11.673 1.00 81.62 68 GLN A CA 1
ATOM 531 C C . GLN A 1 68 ? 7.259 -3.609 -11.269 1.00 81.62 68 GLN A C 1
ATOM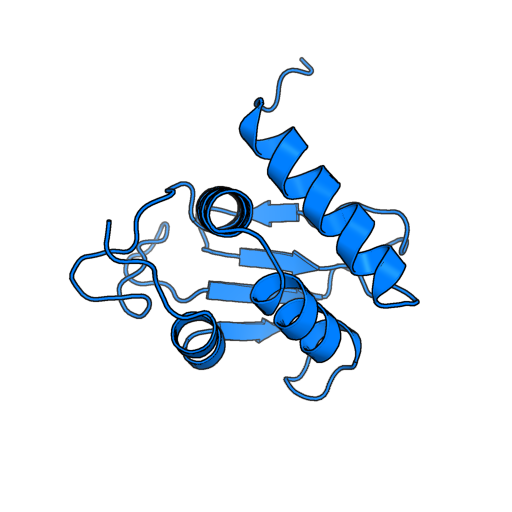 533 O O . GLN A 1 68 ? 6.832 -2.456 -11.208 1.00 81.62 68 GLN A O 1
ATOM 538 N N . LYS A 1 69 ? 6.509 -4.675 -10.984 1.00 86.25 69 LYS A N 1
ATOM 539 C CA . LYS A 1 69 ? 5.100 -4.611 -10.584 1.00 86.25 69 LYS A CA 1
ATOM 540 C C . LYS A 1 69 ? 4.926 -3.937 -9.226 1.00 86.25 69 LYS A C 1
ATOM 542 O O . LYS A 1 69 ? 5.879 -3.783 -8.469 1.00 86.25 69 LYS A O 1
ATOM 547 N N . PHE A 1 70 ? 3.688 -3.554 -8.922 1.00 89.81 70 PHE A N 1
ATOM 548 C CA . PHE A 1 70 ? 3.336 -3.103 -7.581 1.00 89.81 70 PHE A CA 1
ATOM 549 C C . PHE A 1 70 ? 3.385 -4.289 -6.610 1.00 89.81 70 PHE A C 1
ATOM 551 O O . PHE A 1 70 ? 2.962 -5.393 -6.953 1.00 89.81 70 PHE A O 1
ATOM 558 N N . GLN A 1 71 ? 3.911 -4.081 -5.409 1.00 92.81 71 GLN A N 1
ATOM 559 C CA . GLN A 1 71 ? 4.113 -5.144 -4.427 1.00 92.81 71 GLN A CA 1
ATOM 560 C C . GLN A 1 71 ? 3.561 -4.713 -3.072 1.00 92.81 71 GLN A C 1
ATOM 562 O O . GLN A 1 71 ? 3.808 -3.591 -2.637 1.00 92.81 71 GLN A O 1
ATOM 567 N N . ILE A 1 72 ? 2.842 -5.603 -2.387 1.00 95.50 72 ILE A N 1
ATOM 568 C CA . ILE A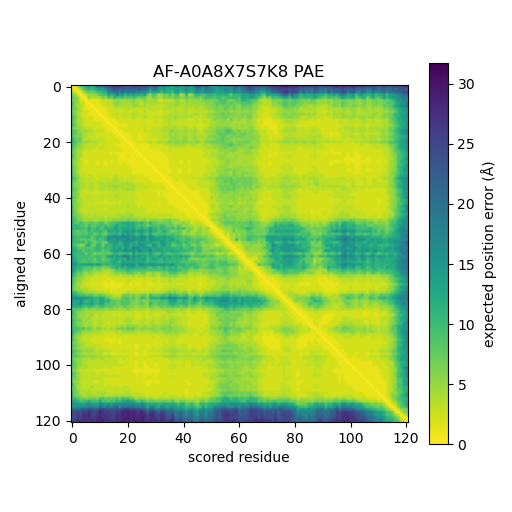 1 72 ? 2.366 -5.379 -1.017 1.00 95.50 72 ILE A CA 1
ATOM 569 C C . ILE A 1 72 ? 3.024 -6.391 -0.088 1.00 95.50 72 ILE A C 1
ATOM 571 O O . ILE A 1 72 ? 2.842 -7.604 -0.221 1.00 95.50 72 ILE A O 1
ATOM 575 N N . HIS A 1 73 ? 3.801 -5.882 0.858 1.00 95.31 73 HIS A N 1
ATOM 576 C CA . HIS A 1 73 ? 4.566 -6.668 1.811 1.00 95.31 73 HIS A CA 1
ATOM 577 C C . HIS A 1 73 ? 3.946 -6.549 3.200 1.00 95.31 73 HIS A C 1
ATOM 579 O O . HIS A 1 73 ? 3.518 -5.473 3.613 1.00 95.31 73 HIS A O 1
ATOM 585 N N . LYS A 1 74 ? 3.889 -7.663 3.934 1.00 94.19 74 LYS A N 1
ATOM 586 C CA . LYS A 1 74 ? 3.505 -7.637 5.345 1.00 94.19 74 LYS A CA 1
ATOM 587 C C . LYS A 1 74 ? 4.593 -6.942 6.154 1.00 94.19 74 LYS A C 1
ATOM 589 O O . LYS A 1 74 ? 5.690 -7.478 6.308 1.00 94.19 74 LYS A O 1
ATOM 594 N N . ALA A 1 75 ? 4.258 -5.783 6.714 1.00 91.12 75 ALA A N 1
ATOM 595 C CA . ALA A 1 75 ? 5.113 -5.102 7.670 1.00 91.12 75 ALA A CA 1
ATOM 596 C C . ALA A 1 75 ? 4.964 -5.768 9.043 1.00 91.12 75 ALA A C 1
ATOM 598 O O . ALA A 1 75 ? 3.866 -5.852 9.602 1.00 91.12 75 ALA A O 1
ATOM 599 N N . TYR A 1 76 ? 6.075 -6.242 9.600 1.00 83.12 76 TYR A N 1
ATOM 600 C CA . TYR A 1 76 ? 6.111 -6.788 10.953 1.00 83.12 76 TYR A CA 1
ATOM 601 C C . TYR A 1 76 ? 6.332 -5.642 11.942 1.00 83.12 76 TYR A C 1
ATOM 603 O O . TYR A 1 76 ? 7.336 -4.936 11.873 1.00 83.12 76 TYR A O 1
ATOM 611 N N . GLY A 1 77 ? 5.385 -5.428 12.852 1.00 78.75 77 GLY A N 1
ATOM 612 C CA . GLY A 1 77 ? 5.444 -4.321 13.800 1.00 78.75 77 GLY A CA 1
ATOM 613 C C . GLY A 1 77 ? 4.104 -4.047 14.469 1.00 78.75 77 GLY A C 1
ATOM 614 O O . GLY A 1 77 ? 3.179 -4.855 14.395 1.00 78.75 77 GLY A O 1
ATOM 615 N N . SER A 1 78 ? 4.005 -2.900 15.139 1.00 82.44 78 SER A N 1
ATOM 616 C CA . SER A 1 78 ? 2.762 -2.476 15.780 1.00 82.44 78 SER A CA 1
ATOM 617 C C . SER A 1 78 ? 1.717 -2.090 14.735 1.00 82.44 78 SER A C 1
ATOM 619 O O . SER A 1 78 ? 2.023 -1.376 13.782 1.00 82.44 78 SER A O 1
ATOM 621 N N . ALA A 1 79 ? 0.459 -2.473 14.964 1.00 80.56 79 ALA A N 1
ATOM 622 C CA . ALA A 1 79 ? -0.671 -2.052 14.136 1.00 80.56 79 ALA A CA 1
ATOM 623 C C . ALA A 1 79 ? -0.946 -0.535 14.195 1.00 80.56 79 ALA A C 1
ATOM 625 O O . ALA A 1 79 ? -1.798 -0.039 13.472 1.00 80.56 79 ALA A O 1
ATOM 626 N N . ASN A 1 80 ? -0.221 0.210 15.035 1.00 82.19 80 ASN A N 1
ATOM 627 C CA . ASN A 1 80 ? -0.266 1.671 15.072 1.00 82.19 80 ASN A CA 1
ATOM 628 C C . ASN A 1 80 ? 0.689 2.334 14.070 1.00 82.19 80 ASN A C 1
ATOM 630 O O . ASN A 1 80 ? 0.630 3.550 13.898 1.00 82.19 80 ASN A O 1
ATOM 634 N N . HIS A 1 81 ? 1.599 1.575 13.452 1.00 88.94 81 HIS A N 1
ATOM 635 C CA . HIS A 1 81 ? 2.531 2.129 12.477 1.00 88.94 81 HIS A CA 1
ATOM 636 C C . HIS A 1 81 ? 1.801 2.518 11.191 1.00 88.94 81 HIS A C 1
ATOM 638 O O . HIS A 1 81 ? 0.822 1.883 10.789 1.00 88.94 81 HIS A O 1
ATOM 644 N N . LEU A 1 82 ? 2.290 3.571 10.543 1.00 91.69 82 LEU A N 1
ATOM 645 C CA . LEU A 1 82 ? 1.834 3.952 9.213 1.00 91.69 82 LEU A CA 1
ATOM 646 C C . LEU A 1 82 ? 2.354 2.958 8.174 1.00 91.69 82 LEU A C 1
ATOM 648 O O . LEU A 1 82 ? 3.414 2.362 8.387 1.00 91.69 82 LEU A O 1
ATOM 652 N N . PRO A 1 83 ? 1.623 2.758 7.065 1.00 92.94 83 PRO A N 1
ATOM 653 C CA . PRO A 1 83 ? 2.185 2.028 5.949 1.00 92.94 83 PRO A CA 1
ATOM 654 C C . PRO A 1 83 ? 3.361 2.820 5.375 1.00 92.94 83 PRO A C 1
ATOM 656 O O . PRO A 1 83 ? 3.324 4.049 5.309 1.00 92.94 83 PRO A O 1
ATOM 659 N N . SER A 1 84 ? 4.388 2.103 4.941 1.00 91.69 84 SER A N 1
ATOM 660 C CA . SER A 1 84 ? 5.595 2.681 4.350 1.00 91.69 84 SER A CA 1
ATOM 661 C C . SER A 1 84 ? 5.688 2.278 2.890 1.00 91.69 84 SER A C 1
ATOM 663 O O . SER A 1 84 ? 5.266 1.185 2.522 1.00 91.69 84 SER A O 1
ATOM 665 N N . ALA A 1 85 ? 6.248 3.140 2.048 1.00 91.25 85 ALA A N 1
ATOM 666 C CA . ALA A 1 85 ? 6.447 2.832 0.641 1.00 91.25 85 ALA A CA 1
ATOM 667 C C . ALA A 1 85 ? 7.914 2.950 0.237 1.00 91.25 85 ALA A C 1
ATOM 669 O O . ALA A 1 85 ? 8.634 3.850 0.668 1.00 91.25 85 ALA A O 1
ATOM 670 N N . HIS A 1 86 ? 8.329 2.053 -0.650 1.00 89.69 86 HIS A N 1
ATOM 671 C CA . HIS A 1 86 ? 9.635 2.059 -1.284 1.00 89.69 86 HIS A CA 1
ATOM 672 C C . HIS A 1 86 ? 9.442 2.226 -2.789 1.00 89.69 86 HIS A C 1
ATOM 674 O O . HIS A 1 86 ? 9.282 1.256 -3.534 1.00 89.69 86 HIS A O 1
ATOM 680 N N . THR A 1 87 ? 9.474 3.481 -3.233 1.00 85.88 87 THR A N 1
ATOM 681 C CA . THR A 1 87 ? 9.231 3.869 -4.631 1.00 85.88 87 THR A CA 1
ATOM 682 C C . THR A 1 87 ? 10.223 3.242 -5.604 1.00 85.88 87 THR A C 1
ATOM 684 O O . THR A 1 87 ? 9.829 2.843 -6.694 1.00 85.88 87 THR A O 1
ATOM 687 N N . CYS A 1 88 ? 11.479 3.036 -5.189 1.00 82.19 88 CYS A N 1
ATOM 688 C CA . CYS A 1 88 ? 12.495 2.325 -5.976 1.00 82.19 88 CYS A CA 1
ATOM 689 C C . CYS A 1 88 ? 12.060 0.913 -6.398 1.00 82.19 88 CYS A C 1
ATOM 691 O O . CYS A 1 88 ? 12.565 0.390 -7.390 1.00 82.19 88 CYS A O 1
ATOM 693 N N . PHE A 1 89 ? 11.148 0.299 -5.642 1.00 83.94 89 PHE A N 1
ATOM 694 C CA . PHE A 1 89 ? 10.702 -1.077 -5.828 1.00 83.94 89 PHE A CA 1
ATOM 695 C C . PHE A 1 89 ? 9.194 -1.197 -6.085 1.00 83.94 89 PHE A C 1
ATOM 697 O O . PHE A 1 89 ? 8.662 -2.308 -6.081 1.00 83.94 89 PHE A O 1
ATOM 704 N N . ASN A 1 90 ? 8.482 -0.081 -6.264 1.00 88.31 90 ASN A N 1
ATOM 705 C CA . ASN A 1 90 ? 7.019 -0.071 -6.323 1.00 88.31 90 ASN A CA 1
ATOM 706 C C . ASN A 1 90 ? 6.388 -0.887 -5.172 1.00 88.31 90 ASN A C 1
ATOM 708 O O . ASN A 1 90 ? 5.447 -1.649 -5.385 1.00 88.31 90 ASN A O 1
ATOM 712 N N . GLN A 1 91 ? 6.956 -0.793 -3.964 1.00 91.94 91 GLN A N 1
ATOM 713 C CA . GLN A 1 91 ? 6.598 -1.637 -2.821 1.00 91.94 91 GLN A CA 1
ATOM 714 C C . GLN A 1 91 ? 5.867 -0.826 -1.750 1.00 91.94 91 GLN A C 1
ATOM 716 O O . GLN A 1 91 ? 6.276 0.284 -1.419 1.00 91.94 91 GLN A O 1
ATOM 721 N N . LEU A 1 92 ? 4.809 -1.411 -1.195 1.00 94.50 92 LEU A N 1
ATOM 722 C CA . LEU A 1 92 ? 4.066 -0.927 -0.039 1.00 94.50 92 LEU A CA 1
ATOM 723 C C . LEU A 1 92 ? 4.193 -1.939 1.103 1.00 94.50 92 LEU A C 1
ATOM 725 O O . LEU A 1 92 ? 3.689 -3.057 1.008 1.00 94.50 92 LEU A O 1
ATOM 729 N N . ASP A 1 93 ? 4.811 -1.530 2.199 1.00 94.38 93 ASP A N 1
ATOM 730 C CA . ASP A 1 93 ? 4.840 -2.271 3.450 1.00 94.38 93 ASP A CA 1
ATOM 731 C C . ASP A 1 93 ? 3.597 -1.918 4.266 1.00 94.38 93 ASP A C 1
ATOM 733 O O . ASP A 1 93 ? 3.425 -0.794 4.743 1.00 94.38 93 ASP A O 1
ATOM 737 N N . LEU A 1 94 ? 2.705 -2.897 4.391 1.00 94.88 94 LEU A N 1
ATOM 738 C CA . LEU A 1 94 ? 1.396 -2.761 5.008 1.00 94.88 94 LEU A CA 1
ATOM 739 C C . LEU A 1 94 ? 1.370 -3.519 6.345 1.00 94.88 94 LEU A C 1
ATOM 741 O O . LEU A 1 94 ? 1.528 -4.744 6.354 1.00 94.88 94 LEU A O 1
ATOM 745 N N . PRO A 1 95 ? 1.174 -2.825 7.477 1.00 94.44 95 PRO A N 1
ATOM 746 C CA . PRO A 1 95 ? 0.940 -3.469 8.764 1.00 94.44 95 PRO A CA 1
ATOM 747 C C . PRO A 1 95 ? -0.372 -4.260 8.794 1.00 94.44 95 PRO A C 1
ATOM 749 O O . PRO A 1 95 ? -1.343 -3.938 8.107 1.00 94.44 95 PRO A O 1
ATOM 752 N N . GLU A 1 96 ? -0.432 -5.276 9.655 1.00 93.56 96 GLU A N 1
ATOM 753 C CA . GLU A 1 96 ? -1.654 -6.050 9.886 1.00 93.56 96 GLU A CA 1
ATOM 754 C C . GLU A 1 96 ? -2.609 -5.281 10.801 1.00 93.56 96 GLU A C 1
ATOM 756 O O . GLU A 1 96 ? -2.631 -5.460 12.018 1.00 93.56 96 GLU A O 1
ATOM 761 N N . TYR A 1 97 ? -3.378 -4.374 10.203 1.00 93.69 97 TYR A N 1
ATOM 762 C CA . TYR A 1 97 ? -4.353 -3.572 10.931 1.00 93.69 97 TYR A CA 1
ATOM 763 C C . TYR A 1 97 ? -5.500 -4.425 11.492 1.00 93.69 97 TYR A C 1
ATOM 765 O O . TYR A 1 97 ? -5.907 -5.395 10.854 1.00 93.69 97 TYR A O 1
ATOM 773 N N . PRO A 1 98 ? -6.065 -4.062 12.660 1.00 93.25 98 PRO A N 1
ATOM 774 C CA . PRO A 1 98 ? -7.130 -4.832 13.301 1.00 93.25 98 PRO A CA 1
ATOM 775 C C . PRO A 1 98 ? -8.503 -4.643 12.639 1.00 93.25 98 PRO A C 1
ATOM 777 O O . PRO A 1 98 ? -9.391 -5.470 12.834 1.00 93.25 98 PRO A O 1
ATOM 780 N N . SER A 1 99 ? -8.699 -3.558 11.882 1.00 95.38 99 SER A N 1
ATOM 781 C CA . SER A 1 99 ? -9.968 -3.231 11.227 1.00 95.38 99 SER A CA 1
ATOM 782 C C . SER A 1 99 ? -9.774 -2.406 9.953 1.00 95.38 99 SER A C 1
ATOM 784 O O . SER A 1 99 ? -8.738 -1.761 9.750 1.00 95.38 99 SER A O 1
ATOM 786 N N . LYS A 1 100 ? -10.807 -2.403 9.101 1.00 94.81 100 LYS A N 1
ATOM 787 C CA . LYS A 1 100 ? -10.852 -1.620 7.860 1.00 94.81 100 LYS A CA 1
ATOM 788 C C . LYS A 1 100 ? -10.771 -0.119 8.134 1.00 94.81 100 LYS A C 1
ATOM 790 O O . LYS A 1 100 ? -10.034 0.568 7.433 1.00 94.81 100 LYS A O 1
ATOM 795 N N . GLU A 1 101 ? -11.480 0.385 9.148 1.00 95.12 101 GLU A N 1
ATOM 796 C CA . GLU A 1 101 ? -11.408 1.805 9.514 1.00 95.12 101 GLU A CA 1
ATOM 797 C C . GLU A 1 101 ? -9.990 2.220 9.918 1.00 95.12 101 GLU A C 1
ATOM 799 O O . GLU A 1 101 ? -9.513 3.263 9.474 1.00 95.12 101 GLU A O 1
ATOM 804 N N . HIS A 1 102 ? -9.287 1.378 10.686 1.00 94.00 102 HIS A N 1
ATOM 805 C CA . HIS A 1 102 ? -7.912 1.667 11.094 1.00 94.00 102 HIS A CA 1
ATOM 806 C C . HIS A 1 102 ? -6.968 1.686 9.889 1.00 94.00 102 HIS A C 1
ATOM 808 O O . HIS A 1 102 ? -6.160 2.601 9.754 1.00 94.00 102 HIS A O 1
ATOM 814 N N . LEU A 1 103 ? -7.103 0.722 8.970 1.00 95.31 103 LEU A N 1
ATOM 815 C CA . LEU A 1 103 ? -6.345 0.726 7.718 1.00 95.31 103 LEU A CA 1
ATOM 816 C C . LEU A 1 103 ? -6.598 2.007 6.925 1.00 95.31 103 LEU A C 1
ATOM 818 O O . LEU A 1 103 ? -5.649 2.629 6.457 1.00 95.31 103 LEU A O 1
ATOM 822 N N . GLN A 1 104 ? -7.865 2.400 6.770 1.00 95.12 104 GLN A N 1
ATOM 823 C CA . GLN A 1 104 ? -8.240 3.579 5.997 1.00 95.12 104 GLN A CA 1
ATOM 824 C C . GLN A 1 104 ? -7.631 4.855 6.577 1.00 95.12 104 GLN A C 1
ATOM 826 O O . GLN A 1 104 ? -7.042 5.631 5.829 1.00 95.12 104 GLN A O 1
ATOM 831 N N . GLU A 1 105 ? -7.751 5.060 7.889 1.00 94.31 105 GLU A N 1
ATOM 832 C CA . GLU A 1 105 ? -7.183 6.221 8.576 1.00 94.31 105 GLU A CA 1
ATOM 833 C C . GLU A 1 105 ? -5.663 6.291 8.383 1.00 94.31 105 GLU A C 1
ATOM 835 O O . GLU A 1 105 ? -5.137 7.314 7.945 1.00 94.31 105 GLU A O 1
ATOM 840 N N . ARG A 1 106 ? -4.956 5.181 8.635 1.00 93.94 106 ARG A N 1
ATOM 841 C CA . ARG A 1 106 ? -3.491 5.117 8.524 1.00 93.94 106 ARG A CA 1
ATOM 842 C C . ARG A 1 106 ? -3.004 5.280 7.089 1.00 93.94 106 ARG A C 1
ATOM 844 O O . ARG A 1 106 ? -2.004 5.955 6.864 1.00 93.94 106 ARG A O 1
ATOM 851 N N . LEU A 1 107 ? -3.705 4.687 6.123 1.00 94.00 107 LEU A N 1
ATOM 852 C CA . LEU A 1 107 ? -3.378 4.804 4.704 1.00 94.00 107 LEU A CA 1
ATOM 853 C C . LEU A 1 107 ? -3.554 6.238 4.208 1.00 94.00 107 LEU A C 1
ATOM 855 O O . LEU A 1 107 ? -2.666 6.754 3.535 1.00 94.00 107 LEU A O 1
ATOM 859 N N . LEU A 1 108 ? -4.676 6.879 4.549 1.00 92.69 108 LEU A N 1
ATOM 860 C CA . LEU A 1 108 ? -4.918 8.278 4.206 1.00 92.69 108 LEU A CA 1
ATOM 861 C C . LEU A 1 108 ? -3.855 9.177 4.831 1.00 92.69 108 LEU A C 1
ATOM 863 O O . LEU A 1 108 ? -3.268 9.987 4.124 1.00 92.69 108 LEU A O 1
ATOM 867 N N . LEU A 1 109 ? -3.544 8.990 6.114 1.00 92.88 109 LEU A N 1
ATOM 868 C CA . LEU A 1 109 ? -2.504 9.784 6.758 1.00 92.88 109 LEU A CA 1
ATOM 869 C C . LEU A 1 109 ? -1.159 9.626 6.031 1.00 92.88 109 LEU A C 1
ATOM 871 O O . LEU A 1 109 ? -0.559 10.618 5.644 1.00 92.88 109 LEU A O 1
ATOM 875 N N . ALA A 1 110 ? -0.728 8.397 5.735 1.00 91.69 110 ALA A N 1
ATOM 876 C CA . ALA A 1 110 ? 0.551 8.157 5.065 1.00 91.69 110 ALA A CA 1
ATOM 877 C C . ALA A 1 110 ? 0.655 8.777 3.663 1.00 91.69 110 ALA A C 1
ATOM 879 O O . ALA A 1 110 ? 1.677 9.379 3.343 1.00 91.69 110 ALA A O 1
ATOM 880 N N . ILE A 1 111 ? -0.378 8.658 2.818 1.00 91.19 111 ILE A N 1
ATOM 881 C CA . ILE A 1 111 ? -0.322 9.213 1.452 1.00 91.19 111 ILE A CA 1
ATOM 882 C C . ILE A 1 111 ? -0.430 10.745 1.431 1.00 91.19 111 ILE A C 1
ATOM 884 O O . ILE A 1 111 ? -0.009 11.365 0.453 1.00 91.19 111 ILE A O 1
ATOM 888 N N . HIS A 1 112 ? -1.014 11.351 2.470 1.00 88.69 112 HIS A N 1
ATOM 889 C CA . HIS A 1 112 ? -1.072 12.805 2.633 1.00 88.69 112 HIS A CA 1
ATOM 890 C C . HIS A 1 112 ? 0.266 13.330 3.165 1.00 88.69 112 HIS A C 1
ATOM 892 O O . HIS A 1 112 ? 0.897 14.131 2.480 1.00 88.69 112 HIS A O 1
ATOM 898 N N . GLU A 1 113 ? 0.776 12.768 4.265 1.00 84.94 113 GLU A N 1
ATOM 899 C CA . GLU A 1 113 ? 2.067 13.147 4.867 1.00 84.94 113 GLU A CA 1
ATOM 900 C C . GLU A 1 113 ? 3.238 12.959 3.886 1.00 84.94 113 GLU A C 1
ATOM 902 O O . GLU A 1 113 ? 4.106 13.819 3.750 1.00 84.94 113 GLU A O 1
ATOM 907 N N . ALA A 1 114 ? 3.254 11.862 3.121 1.00 73.31 114 ALA A N 1
ATOM 908 C CA . ALA A 1 114 ? 4.314 11.619 2.145 1.00 73.31 114 ALA A CA 1
ATOM 909 C C . ALA A 1 114 ? 4.276 12.578 0.943 1.00 73.31 114 ALA A C 1
ATOM 911 O O . ALA A 1 114 ? 5.302 12.789 0.294 1.00 73.31 114 ALA A O 1
ATOM 912 N N . SER A 1 115 ? 3.113 13.162 0.631 1.00 60.47 115 SER A N 1
ATOM 913 C CA . SER A 1 115 ? 2.978 14.154 -0.441 1.00 60.47 115 SER A CA 1
ATOM 914 C C . SER A 1 115 ? 3.499 15.532 -0.033 1.00 60.47 115 SER A C 1
ATOM 916 O O . SER A 1 115 ? 3.842 16.318 -0.917 1.00 60.47 115 SER A O 1
ATOM 918 N N . GLU A 1 116 ? 3.547 15.831 1.265 1.00 58.91 116 GLU A N 1
ATOM 919 C CA . GLU A 1 116 ? 4.047 17.104 1.805 1.00 58.91 116 GLU A CA 1
ATOM 920 C C . GLU A 1 116 ? 5.568 17.090 2.036 1.00 58.91 116 GLU A C 1
ATOM 922 O O . GLU A 1 116 ? 6.184 18.126 2.282 1.00 58.91 116 GLU A O 1
ATOM 927 N N . GLY A 1 117 ? 6.196 15.936 1.801 1.00 46.19 117 GLY A N 1
ATOM 928 C CA . GLY A 1 117 ? 7.634 15.752 1.859 1.00 46.19 117 GLY A CA 1
ATOM 929 C C .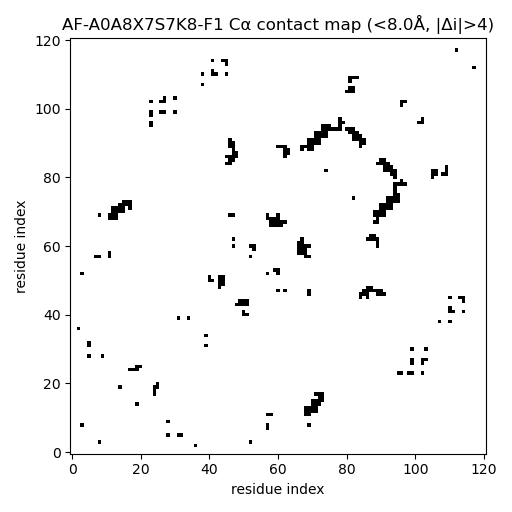 GLY A 1 117 ? 8.084 15.264 3.227 1.00 46.19 117 GLY A C 1
ATOM 930 O O . GLY A 1 117 ? 7.615 15.708 4.270 1.00 46.19 117 GLY A O 1
ATOM 931 N N . PHE A 1 118 ? 9.061 14.359 3.209 1.00 45.50 118 PHE A N 1
ATOM 932 C CA . PHE A 1 118 ? 9.950 14.128 4.341 1.00 45.50 118 PHE A CA 1
ATOM 933 C C . PHE A 1 118 ? 10.641 15.460 4.685 1.00 45.50 118 PHE A C 1
ATOM 935 O O . PHE A 1 118 ? 11.700 15.793 4.158 1.00 45.50 118 PHE A O 1
ATOM 942 N N . GLY A 1 119 ? 9.980 16.247 5.525 1.00 38.50 119 GLY A N 1
ATOM 943 C CA . GLY A 1 119 ? 10.420 17.520 6.067 1.00 38.50 119 GLY A CA 1
ATOM 944 C C . GLY A 1 119 ? 10.548 17.428 7.580 1.00 38.50 119 GLY A C 1
ATOM 945 O O . GLY A 1 119 ? 9.999 18.258 8.287 1.00 38.50 119 GLY A O 1
ATOM 946 N N . PHE A 1 120 ? 11.250 16.410 8.078 1.00 37.62 120 PHE A N 1
ATOM 947 C CA . PHE A 1 120 ? 11.807 16.431 9.429 1.00 37.62 120 PHE A CA 1
ATOM 948 C C . PHE A 1 120 ? 13.249 15.927 9.370 1.00 37.62 120 PHE A C 1
ATOM 950 O O . PHE A 1 120 ? 13.537 14.748 9.577 1.00 37.62 120 PHE A O 1
ATOM 957 N N . GLY A 1 121 ? 14.131 16.857 9.011 1.00 34.12 121 GLY A N 1
ATOM 958 C CA . GLY A 1 121 ? 15.518 16.916 9.461 1.00 34.12 121 GLY A CA 1
ATOM 959 C C . GLY A 1 121 ? 15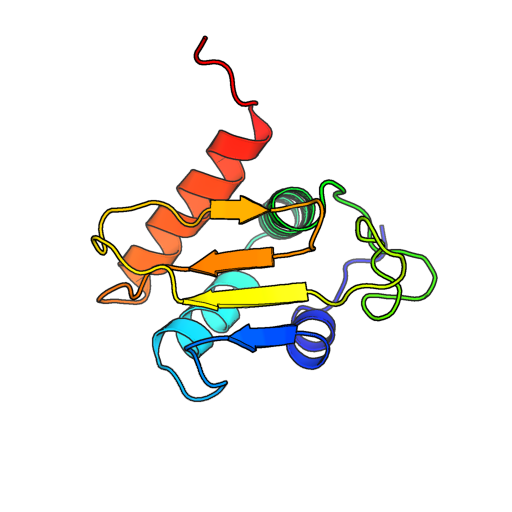.685 18.163 10.316 1.00 34.12 121 GLY A C 1
ATOM 960 O O . GLY A 1 121 ? 14.951 19.141 10.044 1.00 34.12 121 GLY A O 1
#

InterPro domains:
  IPR000569 HECT domain [PF00632] (4-120)
  IPR000569 HECT domain [PS50237] (1-121)
  IPR000569 HECT domain [SM00119] (1-121)
  IPR035983 HECT, E3 ligase catalytic domain [SSF56204] (3-113)
  IPR050409 E3 ubiquitin-protein ligase [PTHR11254] (6-119)

Foldseek 3Di:
DPQDDLVLLVVQEAEAPDDCPQPLNVLVSVLLNVDDSVLVLLLQCQLQVGSDADPVGQQQRQALVGRAGAYEYADPDDLQDAWHYDNNRSYIHQYPHPDSVSSNVRSSVSSVVVVVPPPDD